Protein AF-A0A8H5JC37-F1 (afdb_monomer_lite)

Structure (mmCIF, N/CA/C/O backbone):
data_AF-A0A8H5JC37-F1
#
_entry.id   AF-A0A8H5JC37-F1
#
loop_
_atom_site.group_PDB
_atom_site.id
_atom_site.type_symbol
_atom_site.label_atom_id
_atom_site.label_alt_id
_atom_site.label_comp_id
_atom_site.label_asym_id
_atom_site.label_entity_id
_atom_site.label_seq_id
_atom_site.pdbx_PDB_ins_code
_atom_site.Cartn_x
_atom_site.Cartn_y
_atom_site.Cartn_z
_atom_site.occupancy
_atom_site.B_iso_or_equiv
_atom_site.auth_seq_id
_atom_site.auth_comp_id
_atom_site.auth_asym_id
_atom_site.auth_atom_id
_atom_site.pdbx_PDB_model_num
ATOM 1 N N . MET A 1 1 ? -21.789 7.469 37.342 1.00 44.19 1 MET A N 1
ATOM 2 C CA . MET A 1 1 ? -21.157 6.359 36.602 1.00 44.19 1 MET A CA 1
ATOM 3 C C . MET A 1 1 ? -20.707 6.932 35.274 1.00 44.19 1 MET A C 1
ATOM 5 O O . MET A 1 1 ? -21.543 7.525 34.608 1.00 44.19 1 MET A O 1
ATOM 9 N N . SER A 1 2 ? -19.415 6.879 34.954 1.00 54.38 2 SER A N 1
ATOM 10 C CA . SER A 1 2 ? -18.924 7.316 33.643 1.00 54.38 2 SER A CA 1
ATOM 11 C C . SER A 1 2 ? -19.281 6.241 32.624 1.00 54.38 2 SER A C 1
ATOM 13 O O . SER A 1 2 ? -18.960 5.074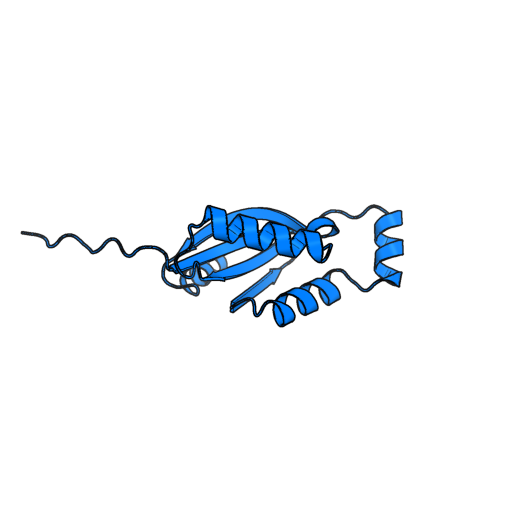 32.846 1.00 54.38 2 SER A O 1
ATOM 15 N N . GLU A 1 3 ? -19.983 6.611 31.556 1.00 62.59 3 GLU A N 1
ATOM 16 C CA . GLU A 1 3 ? -20.218 5.706 30.433 1.00 62.59 3 GLU A CA 1
ATOM 17 C C . GLU A 1 3 ? -18.865 5.270 29.849 1.00 62.59 3 GLU A C 1
ATOM 19 O O . GLU A 1 3 ? -17.956 6.102 29.737 1.00 62.59 3 GLU A O 1
ATOM 24 N N . PRO A 1 4 ? -18.684 3.983 29.509 1.00 56.62 4 PRO A N 1
ATOM 25 C CA . PRO A 1 4 ? -17.484 3.553 28.819 1.00 56.62 4 PRO A CA 1
ATOM 26 C C . PRO A 1 4 ? -17.444 4.263 27.468 1.00 56.62 4 PRO A C 1
ATOM 28 O O . PRO A 1 4 ? -18.359 4.121 26.657 1.00 56.62 4 PRO A O 1
ATOM 31 N N . THR A 1 5 ? -16.388 5.040 27.231 1.00 56.62 5 THR A N 1
ATOM 32 C CA . THR A 1 5 ? -16.124 5.614 25.915 1.00 56.62 5 THR A CA 1
ATOM 33 C C . THR A 1 5 ? -16.106 4.461 24.911 1.00 56.62 5 THR A C 1
ATOM 35 O O . THR A 1 5 ? -15.315 3.532 25.102 1.00 56.62 5 THR A O 1
ATOM 38 N N . PRO A 1 6 ? -16.965 4.468 23.877 1.00 56.03 6 PRO A N 1
ATOM 39 C CA . PRO A 1 6 ? -16.952 3.425 22.869 1.00 56.03 6 PRO A CA 1
ATOM 40 C C . PRO A 1 6 ? -15.550 3.362 22.273 1.00 56.03 6 PRO A C 1
ATOM 42 O O . PRO A 1 6 ? -15.043 4.359 21.754 1.00 56.03 6 PRO A O 1
ATOM 45 N N . ILE A 1 7 ? -14.897 2.209 22.394 1.00 61.91 7 ILE A N 1
ATOM 46 C CA . ILE A 1 7 ? -13.647 1.962 21.686 1.00 61.91 7 ILE A CA 1
ATOM 47 C C . ILE A 1 7 ? -14.055 1.773 20.229 1.00 61.91 7 ILE A C 1
ATOM 49 O O . ILE A 1 7 ? -14.495 0.698 19.834 1.00 61.91 7 ILE A O 1
ATOM 53 N N . THR A 1 8 ? -14.009 2.851 19.451 1.00 75.06 8 THR A N 1
ATOM 54 C CA . THR A 1 8 ? -14.283 2.783 18.018 1.00 75.06 8 THR A CA 1
ATOM 55 C C . THR A 1 8 ? -13.186 1.951 17.366 1.00 75.06 8 THR A C 1
ATOM 57 O O . THR A 1 8 ? -12.008 2.307 17.441 1.00 75.06 8 THR A O 1
ATOM 60 N N . GLU A 1 9 ? -13.558 0.840 16.736 1.00 82.56 9 GLU A N 1
ATOM 61 C CA . GLU A 1 9 ? -12.612 0.049 15.954 1.00 82.56 9 GLU A CA 1
ATOM 62 C C . GLU A 1 9 ? -12.082 0.875 14.768 1.00 82.56 9 GLU A C 1
ATOM 64 O O . GLU A 1 9 ? -12.829 1.661 14.168 1.00 82.56 9 GLU A O 1
ATOM 69 N N . PRO A 1 10 ? -10.792 0.738 14.416 1.00 87.25 10 PRO A N 1
ATOM 70 C CA . PRO A 1 10 ? -10.244 1.424 13.258 1.00 87.25 10 PRO A CA 1
ATOM 71 C C . PRO A 1 10 ? -10.942 0.948 11.983 1.00 87.25 10 PRO A C 1
ATOM 73 O O . PRO A 1 10 ? -11.244 -0.229 11.817 1.00 87.25 10 PRO A O 1
ATOM 76 N N . THR A 1 11 ? -11.164 1.867 11.049 1.00 90.75 11 THR A N 1
ATOM 77 C CA . THR A 1 11 ? -11.826 1.583 9.765 1.00 90.75 11 THR A CA 1
ATOM 78 C C . THR A 1 11 ? -10.849 1.641 8.591 1.00 90.75 11 THR A C 1
ATOM 80 O O . THR A 1 11 ? -11.148 1.133 7.507 1.00 90.75 11 THR A O 1
ATOM 83 N N . HIS A 1 12 ? -9.668 2.230 8.801 1.00 91.19 12 HIS A N 1
ATOM 84 C CA . HIS A 1 12 ? -8.632 2.442 7.799 1.00 91.19 12 HIS A CA 1
ATOM 85 C C . HIS A 1 12 ? -7.246 2.064 8.326 1.00 91.19 12 HIS A C 1
ATOM 87 O O . HIS A 1 12 ? -6.950 2.170 9.518 1.00 91.19 12 HIS A O 1
ATOM 93 N N . THR A 1 13 ? -6.372 1.703 7.390 1.00 91.69 13 THR A N 1
ATOM 94 C CA . THR A 1 13 ? -4.929 1.592 7.596 1.00 91.69 13 THR A CA 1
ATOM 95 C C . THR A 1 13 ? -4.197 2.579 6.693 1.00 91.69 13 THR A C 1
ATOM 97 O O . THR A 1 13 ? -4.524 2.736 5.512 1.00 91.69 13 THR A O 1
ATOM 100 N N . HIS A 1 14 ? -3.198 3.254 7.250 1.00 91.44 14 HIS A N 1
ATOM 101 C CA . HIS A 1 14 ? -2.203 4.016 6.511 1.00 91.44 14 HIS A CA 1
ATOM 102 C C . HIS A 1 14 ? -0.919 3.213 6.487 1.00 91.44 14 HIS A C 1
ATOM 104 O O . HIS A 1 14 ? -0.362 2.931 7.539 1.00 91.44 14 HIS A O 1
ATOM 110 N N . THR A 1 15 ? -0.419 2.895 5.304 1.00 92.31 15 THR A N 1
ATOM 111 C CA . THR A 1 15 ? 0.862 2.215 5.120 1.00 92.31 15 THR A CA 1
ATOM 112 C C . THR A 1 15 ? 1.890 3.207 4.603 1.00 92.31 15 THR A C 1
ATOM 114 O O . THR A 1 15 ? 1.585 4.023 3.732 1.00 92.31 15 THR A O 1
ATOM 117 N N . ILE A 1 16 ? 3.100 3.150 5.151 1.00 92.31 16 ILE A N 1
ATOM 118 C CA . ILE A 1 16 ? 4.250 3.944 4.728 1.00 92.31 16 ILE A CA 1
ATOM 119 C C . ILE A 1 16 ? 5.252 3.016 4.059 1.00 92.31 16 ILE A C 1
ATOM 121 O O . ILE A 1 16 ? 5.610 1.963 4.591 1.00 92.31 16 ILE A O 1
ATOM 125 N N . TRP A 1 17 ? 5.719 3.440 2.894 1.00 93.31 17 TRP A N 1
ATOM 126 C CA . TRP A 1 17 ? 6.663 2.722 2.060 1.00 93.31 17 TRP A CA 1
ATOM 127 C C . TRP A 1 17 ? 7.839 3.627 1.737 1.00 93.31 17 TRP A C 1
ATOM 129 O O . TRP A 1 17 ? 7.648 4.792 1.398 1.00 93.31 17 TRP A O 1
ATOM 139 N N . ARG A 1 18 ? 9.051 3.083 1.785 1.00 93.00 18 ARG A N 1
ATOM 140 C CA . ARG A 1 18 ? 10.277 3.774 1.407 1.00 93.00 18 ARG A CA 1
ATOM 141 C C . ARG A 1 18 ? 10.696 3.426 -0.005 1.00 93.00 18 ARG A C 1
ATOM 143 O O . ARG A 1 18 ? 10.679 2.259 -0.394 1.00 93.00 18 ARG A O 1
ATOM 150 N N . LYS A 1 19 ? 11.136 4.422 -0.755 1.00 90.75 19 LYS A N 1
ATOM 151 C CA . LYS A 1 19 ? 11.7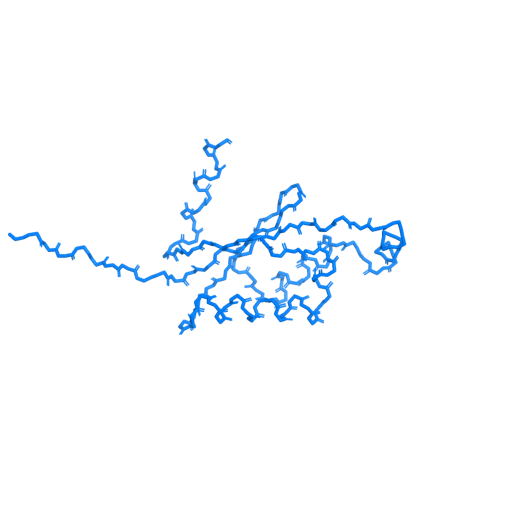30 4.270 -2.069 1.00 90.75 19 LYS A CA 1
ATOM 152 C C . LYS A 1 19 ? 13.037 3.504 -1.919 1.00 90.75 19 LYS A C 1
ATOM 154 O O . LYS A 1 19 ? 13.893 3.849 -1.108 1.00 90.75 19 LYS A O 1
ATOM 159 N N . ARG A 1 20 ? 13.192 2.441 -2.697 1.00 89.19 20 ARG A N 1
ATOM 160 C CA . ARG A 1 20 ? 14.436 1.680 -2.761 1.00 89.19 20 ARG A CA 1
ATOM 161 C C . ARG A 1 20 ? 15.473 2.458 -3.552 1.00 89.19 20 ARG A C 1
ATOM 163 O O . ARG A 1 20 ? 15.177 3.041 -4.599 1.00 89.19 20 ARG A O 1
ATOM 170 N N . GLU A 1 21 ? 16.716 2.395 -3.095 1.00 85.94 21 GLU A N 1
ATOM 171 C CA . GLU A 1 21 ? 17.832 2.818 -3.925 1.00 85.94 21 GLU A CA 1
ATOM 172 C C . GLU A 1 21 ? 18.012 1.838 -5.084 1.00 85.94 21 GLU A C 1
ATOM 174 O O . GLU A 1 21 ? 18.228 0.641 -4.899 1.00 85.94 21 GLU A O 1
ATOM 179 N N . LEU A 1 22 ? 17.907 2.364 -6.302 1.00 82.50 22 LEU A N 1
ATOM 180 C CA . LEU A 1 22 ? 18.102 1.587 -7.517 1.00 82.50 22 LEU A CA 1
ATOM 181 C C . LEU A 1 22 ? 19.578 1.598 -7.920 1.00 82.50 22 LEU A C 1
ATOM 183 O O . LEU A 1 22 ? 20.205 2.659 -8.026 1.00 82.50 22 LEU A O 1
ATOM 187 N N . SER A 1 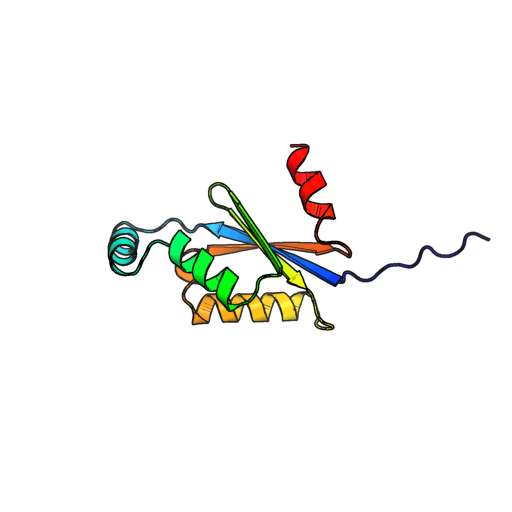23 ? 20.110 0.421 -8.243 1.00 81.06 23 SER A N 1
ATOM 188 C CA . SER A 1 23 ? 21.423 0.284 -8.882 1.00 81.06 23 SER A CA 1
ATOM 189 C C . SER A 1 23 ? 21.462 0.992 -10.246 1.00 81.06 23 SER A C 1
ATOM 191 O O . SER A 1 23 ? 20.426 1.284 -10.849 1.00 81.06 23 SER A O 1
ATOM 193 N N . ARG A 1 24 ? 22.663 1.248 -10.787 1.00 80.88 24 ARG A N 1
ATOM 194 C CA . ARG A 1 24 ? 22.817 1.868 -12.122 1.00 80.88 24 ARG A CA 1
ATOM 195 C C . ARG A 1 24 ? 22.075 1.090 -13.217 1.00 80.88 24 ARG A C 1
ATOM 197 O O . ARG A 1 24 ? 21.408 1.705 -14.045 1.00 80.88 24 ARG A O 1
ATOM 204 N N . THR A 1 25 ? 22.125 -0.240 -13.177 1.00 79.69 25 THR A N 1
ATOM 205 C CA . THR A 1 25 ? 21.429 -1.116 -14.131 1.00 79.69 25 THR A CA 1
ATOM 206 C C . THR A 1 25 ? 19.910 -0.998 -14.002 1.00 79.69 25 THR A C 1
ATOM 208 O O . THR A 1 25 ? 19.216 -0.837 -15.004 1.00 79.69 25 THR A O 1
ATOM 211 N N . GLN A 1 26 ? 19.378 -0.980 -12.775 1.00 75.06 26 GLN A N 1
ATOM 212 C CA . GLN A 1 26 ? 17.942 -0.790 -12.535 1.00 75.06 26 GLN A CA 1
ATOM 213 C C . GLN A 1 26 ? 17.465 0.604 -12.960 1.00 75.06 26 GLN A C 1
ATOM 215 O O . GLN A 1 26 ? 16.399 0.725 -13.558 1.00 75.06 26 GLN A O 1
ATOM 220 N N . LYS A 1 27 ? 18.271 1.650 -12.735 1.00 76.94 27 LYS A N 1
ATOM 221 C CA . LYS A 1 27 ? 17.989 3.010 -13.228 1.00 76.94 27 LYS A CA 1
ATOM 222 C C . LYS A 1 27 ? 17.878 3.053 -14.755 1.00 76.94 27 LYS A C 1
ATOM 224 O O . LYS A 1 27 ? 17.034 3.775 -15.279 1.00 76.94 27 LYS A O 1
ATOM 229 N N . LEU A 1 28 ? 18.694 2.272 -15.468 1.00 74.75 28 LEU A N 1
ATOM 230 C CA . LEU A 1 28 ? 18.622 2.164 -16.927 1.00 74.75 28 LEU A CA 1
ATOM 231 C C . LEU A 1 28 ? 17.327 1.472 -17.384 1.00 74.75 28 LEU A C 1
ATOM 233 O O . LEU A 1 28 ? 16.635 1.984 -18.258 1.00 74.75 28 LEU A O 1
ATOM 237 N N . ILE A 1 29 ? 16.967 0.353 -16.748 1.00 70.25 29 ILE A N 1
ATOM 238 C CA . ILE A 1 29 ? 15.736 -0.404 -17.046 1.00 70.25 29 ILE A CA 1
ATOM 239 C C . ILE A 1 29 ? 14.490 0.459 -16.805 1.00 70.25 29 ILE A C 1
ATOM 241 O O . ILE A 1 29 ? 13.547 0.432 -17.594 1.00 70.25 29 ILE A O 1
ATOM 245 N N . VAL A 1 30 ? 14.501 1.262 -15.741 1.00 67.69 30 VAL A N 1
ATOM 246 C CA . VAL A 1 30 ? 13.430 2.210 -15.412 1.00 67.69 30 VAL A CA 1
ATOM 247 C C . VAL A 1 30 ? 13.233 3.268 -16.495 1.00 67.69 30 VAL A C 1
ATOM 249 O O . VAL A 1 30 ? 12.095 3.565 -16.845 1.00 67.69 30 VAL A O 1
ATOM 252 N N . LYS A 1 31 ? 14.308 3.801 -17.091 1.00 65.00 31 LYS A N 1
ATOM 253 C CA . LYS A 1 31 ? 14.172 4.757 -18.205 1.00 65.00 31 LYS A CA 1
ATOM 254 C C . LYS A 1 31 ? 13.424 4.163 -19.404 1.00 65.00 31 LYS A C 1
ATOM 256 O O . LYS A 1 31 ? 12.744 4.900 -20.104 1.00 65.00 31 LYS A O 1
ATOM 261 N N . VAL A 1 32 ? 13.533 2.852 -19.622 1.00 61.75 32 VAL A N 1
ATOM 262 C CA . VAL A 1 32 ? 12.900 2.146 -20.749 1.00 61.75 32 VAL A CA 1
ATOM 263 C C . VAL A 1 32 ? 11.465 1.704 -20.428 1.00 61.75 32 VAL A C 1
ATOM 265 O O . VAL A 1 32 ? 10.622 1.681 -21.317 1.00 61.75 32 VAL A O 1
ATOM 268 N N . LYS A 1 33 ? 11.165 1.362 -19.166 1.00 64.56 33 LYS A N 1
ATOM 269 C CA . LYS A 1 33 ? 9.867 0.796 -18.732 1.00 64.56 33 LYS A CA 1
ATOM 270 C C . LYS A 1 33 ? 8.915 1.795 -18.048 1.00 64.56 33 LYS A C 1
ATOM 272 O O . LYS A 1 33 ? 7.890 1.372 -17.515 1.00 64.56 33 LYS A O 1
ATOM 277 N N . GLY A 1 34 ? 9.248 3.085 -18.048 1.00 65.75 34 GLY A N 1
ATOM 278 C CA . GLY A 1 34 ? 8.512 4.132 -17.332 1.00 65.75 34 GLY A CA 1
ATOM 279 C C . GLY A 1 34 ? 9.065 4.386 -15.927 1.00 65.75 34 GLY A C 1
ATOM 280 O O . GLY A 1 34 ? 9.574 3.480 -15.260 1.00 65.75 34 GLY A O 1
ATOM 281 N N . THR A 1 35 ? 8.988 5.641 -15.474 1.00 75.19 35 THR A N 1
ATOM 282 C CA . THR A 1 35 ? 9.551 6.043 -14.178 1.00 75.19 35 THR A CA 1
ATOM 283 C C . THR A 1 35 ? 8.769 5.415 -13.018 1.00 75.19 35 THR A C 1
ATOM 285 O O . THR A 1 35 ? 7.567 5.154 -13.167 1.00 75.19 35 THR A O 1
ATOM 288 N N . PRO A 1 36 ? 9.390 5.182 -11.846 1.00 78.25 36 PRO A N 1
ATOM 289 C CA . PRO A 1 36 ? 8.706 4.606 -10.694 1.00 78.25 36 PRO A CA 1
ATOM 290 C C . PRO A 1 36 ? 7.497 5.447 -10.277 1.00 78.25 36 PRO A C 1
ATOM 292 O O . PRO A 1 36 ? 6.490 4.900 -9.842 1.00 78.25 36 PRO A O 1
ATOM 295 N N . GLU A 1 37 ? 7.556 6.764 -10.480 1.00 81.81 37 GLU A N 1
ATOM 296 C CA . GLU A 1 37 ? 6.460 7.698 -10.223 1.00 81.81 37 GLU A CA 1
ATOM 297 C C . GLU A 1 37 ? 5.273 7.442 -11.161 1.00 81.81 37 GLU A C 1
ATOM 299 O O . GLU A 1 37 ? 4.140 7.341 -10.695 1.00 81.81 37 GLU A O 1
ATOM 304 N N . SER A 1 38 ? 5.516 7.253 -12.465 1.00 83.94 38 SER A N 1
ATOM 305 C CA . SER A 1 38 ? 4.446 6.957 -13.431 1.00 83.94 38 SER A CA 1
ATOM 306 C C . SER A 1 38 ? 3.732 5.636 -13.121 1.00 83.94 38 SER A C 1
ATOM 308 O O . SER A 1 38 ? 2.502 5.576 -13.146 1.00 83.94 38 SER A O 1
ATOM 310 N N . LYS A 1 39 ? 4.491 4.601 -12.734 1.00 85.31 39 LYS A N 1
ATOM 311 C CA . LYS A 1 39 ? 3.938 3.314 -12.295 1.00 85.31 39 LYS A CA 1
ATOM 312 C C . LYS A 1 39 ? 3.168 3.430 -10.986 1.00 85.31 39 LYS A C 1
ATOM 314 O O . LYS A 1 39 ? 2.075 2.890 -10.883 1.00 85.31 39 LYS A O 1
ATOM 319 N N . THR A 1 40 ? 3.704 4.176 -10.020 1.00 87.88 40 THR A N 1
ATOM 320 C CA . THR A 1 40 ? 3.037 4.423 -8.731 1.00 87.88 40 THR A CA 1
ATOM 321 C C . THR A 1 40 ? 1.694 5.116 -8.943 1.00 87.88 40 THR A C 1
ATOM 323 O O . THR A 1 40 ? 0.689 4.683 -8.385 1.00 87.88 40 THR A O 1
ATOM 326 N N . ASN A 1 41 ? 1.646 6.133 -9.807 1.00 86.62 41 ASN A N 1
ATOM 327 C CA . ASN A 1 41 ? 0.398 6.814 -10.141 1.00 86.62 41 ASN A CA 1
ATOM 328 C C . ASN A 1 41 ? -0.609 5.868 -10.824 1.00 86.62 41 ASN A C 1
ATOM 330 O O . ASN A 1 41 ? -1.780 5.835 -10.453 1.00 86.62 41 ASN A O 1
ATOM 334 N N . GLY A 1 42 ? -0.146 5.044 -11.772 1.00 89.31 42 GLY A N 1
ATOM 335 C CA . GLY A 1 42 ? -0.977 4.022 -12.417 1.00 89.31 42 GLY A CA 1
ATOM 336 C C . GLY A 1 42 ? -1.562 3.012 -11.424 1.00 89.31 42 GLY A C 1
ATOM 337 O O . GLY A 1 42 ? -2.764 2.756 -11.454 1.00 89.31 42 GLY A O 1
ATOM 338 N N . PHE A 1 43 ? -0.737 2.508 -10.502 1.00 90.69 43 PHE A N 1
ATOM 339 C CA . PHE A 1 43 ? -1.144 1.593 -9.433 1.00 90.69 43 PHE A CA 1
ATOM 340 C C . PHE A 1 43 ? -2.238 2.206 -8.546 1.00 90.69 43 PHE A C 1
ATOM 342 O O . PHE A 1 43 ? -3.279 1.591 -8.314 1.00 90.69 43 PHE A O 1
ATOM 349 N N . ILE A 1 44 ? -2.035 3.448 -8.094 1.00 89.12 44 ILE A N 1
ATOM 350 C CA . ILE A 1 44 ? -2.976 4.182 -7.235 1.00 89.12 44 ILE A CA 1
ATOM 351 C C . ILE A 1 44 ? -4.340 4.343 -7.912 1.00 89.12 44 ILE A C 1
ATOM 353 O O . ILE A 1 44 ? -5.370 4.074 -7.288 1.00 89.12 44 ILE A O 1
ATOM 357 N N . ILE A 1 45 ? -4.345 4.761 -9.183 1.00 88.31 45 ILE A N 1
ATOM 358 C CA . ILE A 1 45 ? -5.571 4.949 -9.968 1.00 88.31 45 ILE A CA 1
ATOM 359 C C . ILE A 1 45 ? -6.282 3.607 -10.167 1.00 88.31 45 ILE A C 1
ATOM 361 O O . ILE A 1 45 ? -7.487 3.506 -9.928 1.00 88.31 45 ILE A O 1
ATOM 365 N N . LYS A 1 46 ? -5.541 2.567 -10.566 1.00 90.25 46 LYS A N 1
ATOM 366 C CA . LYS A 1 46 ? -6.084 1.236 -10.859 1.00 90.25 46 LYS A CA 1
ATOM 367 C C . LYS A 1 46 ? -6.741 0.597 -9.635 1.00 90.25 46 LYS A C 1
ATOM 369 O O . LYS A 1 46 ? -7.866 0.111 -9.735 1.00 90.25 46 LYS A O 1
ATOM 374 N N . HIS A 1 47 ? -6.075 0.647 -8.482 1.00 88.19 47 HIS A N 1
ATOM 375 C CA . HIS A 1 47 ? -6.566 0.042 -7.236 1.00 88.19 47 HIS A CA 1
ATOM 376 C C . HIS A 1 47 ? -7.467 0.959 -6.417 1.00 88.19 47 HIS A C 1
ATOM 378 O O . HIS A 1 47 ? -7.887 0.589 -5.321 1.00 88.19 47 HIS A O 1
ATOM 384 N N . LYS A 1 48 ? -7.799 2.143 -6.955 1.00 83.69 48 LYS A N 1
ATOM 385 C CA . LYS A 1 48 ? -8.657 3.145 -6.309 1.00 83.69 48 LYS A CA 1
ATOM 386 C C . LYS A 1 48 ? -8.221 3.398 -4.865 1.00 83.69 48 LYS A C 1
ATOM 388 O O . LYS A 1 48 ? -9.051 3.396 -3.953 1.00 83.69 48 LYS A O 1
ATOM 393 N N . ILE A 1 49 ? -6.911 3.559 -4.656 1.00 85.25 49 ILE A N 1
ATOM 394 C CA . ILE A 1 49 ? -6.366 3.808 -3.322 1.00 85.25 49 ILE A CA 1
ATOM 395 C C . ILE A 1 49 ? -7.003 5.093 -2.797 1.00 85.25 49 ILE A C 1
ATOM 397 O O . ILE A 1 49 ? -6.843 6.159 -3.392 1.00 85.25 49 ILE A O 1
ATOM 401 N N . TYR A 1 50 ? -7.747 4.959 -1.696 1.00 74.88 50 TYR A N 1
ATOM 402 C CA . TYR A 1 50 ? -8.651 5.989 -1.186 1.00 74.88 50 TYR A CA 1
ATOM 403 C C . TYR A 1 50 ? -7.930 7.312 -0.951 1.00 74.88 50 TYR A C 1
ATOM 405 O O . TYR A 1 50 ? -8.429 8.383 -1.293 1.00 74.88 50 TYR A O 1
ATOM 413 N N . TRP A 1 51 ? -6.724 7.226 -0.393 1.00 82.69 51 TRP A N 1
ATOM 414 C CA . TRP A 1 51 ? -5.880 8.388 -0.214 1.00 82.69 51 TRP A CA 1
ATOM 415 C C . TRP A 1 51 ? -4.415 8.018 -0.312 1.00 82.69 51 TRP A C 1
ATOM 417 O O . TRP A 1 51 ? -3.982 6.989 0.203 1.00 82.69 51 TRP A O 1
ATOM 427 N N . ASN A 1 52 ? -3.638 8.867 -0.963 1.00 85.44 52 ASN A N 1
ATOM 428 C CA . ASN A 1 52 ? -2.216 8.661 -1.143 1.00 85.44 52 ASN A CA 1
ATOM 429 C C . ASN A 1 52 ? -1.489 9.992 -1.008 1.00 85.44 52 ASN A C 1
ATOM 431 O O . ASN A 1 52 ? -2.056 11.049 -1.281 1.00 85.44 52 ASN A O 1
ATOM 435 N N . ARG A 1 53 ? -0.238 9.931 -0.571 1.00 85.31 53 ARG A N 1
ATOM 436 C CA . ARG A 1 53 ? 0.651 11.086 -0.571 1.00 85.31 53 ARG A CA 1
ATOM 437 C C . ARG A 1 53 ? 2.076 10.589 -0.753 1.00 85.31 53 ARG A C 1
ATOM 439 O O . ARG A 1 53 ? 2.464 9.598 -0.142 1.00 85.31 53 ARG A O 1
ATOM 446 N N . GLN A 1 54 ? 2.834 11.269 -1.598 1.00 83.75 54 GLN A N 1
ATOM 447 C CA . GLN A 1 54 ? 4.241 10.978 -1.840 1.00 83.75 54 GLN A CA 1
ATOM 448 C C . GLN A 1 54 ? 5.071 12.198 -1.443 1.00 83.75 54 GLN A C 1
ATOM 450 O O . GLN A 1 54 ? 4.695 13.326 -1.763 1.00 83.75 54 GLN A O 1
ATOM 455 N N . TRP A 1 55 ? 6.175 11.979 -0.737 1.00 85.19 55 TRP A N 1
ATOM 456 C CA . TRP A 1 55 ? 7.138 13.019 -0.377 1.00 85.19 55 TRP A CA 1
ATOM 457 C C . TRP A 1 55 ? 8.531 12.408 -0.283 1.00 85.19 55 TRP A C 1
ATOM 459 O O . TRP A 1 55 ? 8.679 11.319 0.259 1.00 85.19 55 TRP A O 1
ATOM 469 N N . ASP A 1 56 ? 9.536 13.086 -0.835 1.00 83.44 56 ASP A N 1
ATOM 470 C CA . ASP A 1 56 ? 10.929 12.625 -0.878 1.00 83.44 56 ASP A CA 1
ATOM 471 C C . ASP A 1 56 ? 11.075 11.154 -1.326 1.00 83.44 56 ASP A C 1
ATOM 473 O O . ASP A 1 56 ? 10.813 10.801 -2.483 1.00 83.44 56 ASP A O 1
ATOM 477 N N . ASP A 1 57 ? 11.494 10.288 -0.402 1.00 87.44 57 ASP A N 1
ATOM 478 C CA . ASP A 1 57 ? 11.667 8.851 -0.557 1.00 87.44 57 ASP A CA 1
ATOM 479 C C . ASP A 1 57 ? 10.530 8.046 0.089 1.00 87.44 57 ASP A C 1
ATOM 481 O O . ASP A 1 57 ? 10.693 6.851 0.305 1.00 87.44 57 ASP A O 1
ATOM 485 N N . LYS A 1 58 ? 9.376 8.650 0.382 1.00 90.62 58 LYS A N 1
ATOM 486 C CA . LYS A 1 58 ? 8.239 7.994 1.037 1.00 90.62 58 LYS A CA 1
ATOM 487 C C . LYS A 1 58 ? 6.956 8.055 0.223 1.00 90.62 58 LYS A C 1
ATOM 489 O O . LYS A 1 58 ? 6.633 9.047 -0.430 1.00 90.62 58 LYS A O 1
ATOM 494 N N . LEU A 1 59 ? 6.203 6.967 0.306 1.00 91.12 59 LEU A N 1
ATOM 495 C CA . LEU A 1 59 ? 4.867 6.813 -0.244 1.00 91.12 59 LEU A CA 1
ATOM 496 C C . LEU A 1 59 ? 3.938 6.356 0.873 1.00 91.12 59 LEU A C 1
ATOM 498 O O . LEU A 1 59 ? 4.151 5.307 1.477 1.00 91.12 59 LEU A O 1
ATOM 502 N N . ARG A 1 60 ? 2.883 7.127 1.114 1.00 91.44 60 ARG A N 1
ATOM 503 C CA . ARG A 1 60 ? 1.785 6.746 1.992 1.00 91.44 60 ARG A CA 1
ATOM 504 C C . ARG A 1 60 ? 0.604 6.282 1.167 1.00 91.44 60 ARG A C 1
ATOM 506 O O . ARG A 1 60 ? 0.147 7.020 0.294 1.00 91.44 60 ARG A O 1
ATOM 513 N N . LEU A 1 61 ? 0.065 5.115 1.501 1.00 92.12 61 LEU A N 1
ATOM 514 C CA . LEU A 1 61 ? -1.178 4.599 0.936 1.00 92.12 61 LEU A CA 1
ATOM 515 C C . LEU A 1 61 ? -2.181 4.359 2.056 1.00 92.12 61 LEU A C 1
ATOM 517 O O . LEU A 1 61 ? -1.871 3.717 3.055 1.00 92.12 61 LEU A O 1
ATOM 521 N N . THR A 1 62 ? -3.385 4.883 1.881 1.00 91.25 62 THR A N 1
ATOM 522 C CA . THR A 1 62 ? -4.488 4.743 2.828 1.00 91.25 62 THR A CA 1
ATOM 523 C C . THR A 1 62 ? -5.543 3.849 2.222 1.00 91.25 62 THR A C 1
ATOM 525 O O . THR A 1 62 ? -6.041 4.125 1.126 1.00 91.25 62 THR A O 1
ATOM 528 N N . MET A 1 63 ? -5.897 2.797 2.948 1.00 90.62 63 MET A N 1
ATOM 529 C CA . MET A 1 63 ? -6.877 1.818 2.512 1.00 90.62 63 MET A CA 1
ATOM 530 C C . MET A 1 63 ? -7.902 1.556 3.612 1.00 90.62 63 MET A C 1
ATOM 532 O O . MET A 1 63 ? -7.533 1.477 4.784 1.00 90.62 63 MET A O 1
ATOM 536 N N . PRO A 1 64 ? -9.187 1.417 3.262 1.00 90.88 64 PRO A N 1
ATOM 537 C CA . PRO A 1 64 ? -10.186 0.932 4.204 1.00 90.88 64 PRO A CA 1
ATOM 538 C C . PRO A 1 64 ? -9.938 -0.549 4.525 1.00 90.88 64 PRO A C 1
ATOM 540 O O . PRO A 1 64 ? -9.580 -1.316 3.631 1.00 90.88 64 PRO A O 1
ATOM 543 N N . LEU A 1 65 ? -10.203 -0.957 5.768 1.00 90.44 65 LEU A N 1
ATOM 544 C CA . LEU A 1 65 ? -10.108 -2.359 6.194 1.00 90.44 65 LEU A CA 1
ATOM 545 C C . LEU A 1 65 ? -11.229 -3.222 5.593 1.00 90.44 65 LEU A C 1
ATOM 547 O O . LEU A 1 65 ? -11.045 -4.408 5.358 1.00 90.44 65 LEU A O 1
ATOM 551 N N . LYS A 1 66 ? -12.400 -2.633 5.301 1.00 87.44 66 LYS A N 1
ATOM 552 C CA . LYS A 1 66 ? -13.553 -3.321 4.673 1.00 87.44 66 LYS A CA 1
ATOM 553 C C . LYS A 1 66 ? -13.952 -4.634 5.376 1.00 87.44 66 LYS A C 1
ATOM 555 O O . LYS A 1 66 ? -14.328 -5.597 4.713 1.00 87.44 66 LYS A O 1
ATOM 560 N N . GLY A 1 67 ? -13.867 -4.669 6.706 1.00 86.06 67 GLY A N 1
ATOM 561 C CA . GLY A 1 67 ? -14.176 -5.858 7.510 1.00 86.06 67 GLY A CA 1
ATOM 562 C C . GLY A 1 67 ? -13.072 -6.922 7.546 1.00 86.06 67 GLY A C 1
ATOM 563 O O . GLY A 1 67 ? -13.293 -7.973 8.137 1.00 86.06 67 GLY A O 1
ATOM 564 N N . LYS A 1 68 ? -11.908 -6.667 6.936 1.00 89.94 68 LYS A N 1
ATOM 565 C CA . LYS A 1 68 ? -10.696 -7.490 7.061 1.00 89.94 68 LYS A CA 1
ATOM 566 C C . LYS A 1 68 ? -9.852 -7.051 8.249 1.00 89.94 68 LYS A C 1
ATOM 568 O O . LYS A 1 68 ? -9.957 -5.906 8.700 1.00 89.94 68 LYS A O 1
ATOM 573 N N . SER A 1 69 ? -8.958 -7.927 8.703 1.00 91.00 69 SER A N 1
ATOM 574 C CA . SER A 1 69 ? -7.952 -7.524 9.684 1.00 91.00 69 SER A CA 1
ATOM 575 C C . SER A 1 69 ? -6.937 -6.536 9.072 1.00 91.00 69 SER A C 1
ATOM 577 O O . SER A 1 69 ? -6.757 -6.471 7.844 1.00 91.00 69 SER A O 1
ATOM 579 N N . PRO A 1 70 ? -6.241 -5.748 9.907 1.00 89.19 70 PRO A N 1
ATOM 580 C CA . PRO A 1 70 ? -5.105 -4.941 9.471 1.00 89.19 70 PRO A CA 1
ATOM 581 C C . PRO A 1 70 ? -4.026 -5.736 8.728 1.00 89.19 70 PRO A C 1
ATOM 583 O O . PRO A 1 70 ? -3.515 -5.277 7.709 1.00 89.19 70 PRO A O 1
ATOM 586 N N . GLU A 1 71 ? -3.689 -6.924 9.224 1.00 91.88 71 GLU A N 1
ATOM 587 C CA . GLU A 1 71 ? -2.673 -7.816 8.663 1.00 91.88 71 GLU A CA 1
ATOM 588 C C . GLU A 1 71 ? -3.102 -8.352 7.298 1.00 91.88 71 GLU A C 1
ATOM 590 O O . GLU A 1 71 ? -2.305 -8.337 6.364 1.00 91.88 71 GLU A O 1
ATOM 595 N N . GLU A 1 72 ? -4.367 -8.760 7.158 1.00 94.12 72 GLU A N 1
ATOM 596 C CA . GLU A 1 72 ? -4.940 -9.177 5.875 1.00 94.12 72 GLU A CA 1
ATOM 597 C C . GLU A 1 72 ? -4.916 -8.033 4.858 1.00 94.12 72 GLU A C 1
ATOM 599 O O . GLU A 1 72 ? -4.486 -8.214 3.720 1.00 94.12 72 GLU A O 1
ATOM 604 N N . THR A 1 73 ? -5.307 -6.826 5.275 1.00 91.94 73 THR A N 1
ATOM 605 C CA . THR A 1 73 ? -5.296 -5.644 4.399 1.00 91.94 73 THR A CA 1
ATOM 606 C C . THR A 1 73 ? -3.875 -5.293 3.944 1.00 91.94 73 THR A C 1
ATOM 608 O O . THR A 1 73 ? -3.666 -4.924 2.785 1.00 91.94 73 THR A O 1
ATOM 611 N N . LEU A 1 74 ? -2.884 -5.420 4.835 1.00 92.50 74 LEU A N 1
ATOM 612 C CA . LEU A 1 74 ? -1.476 -5.210 4.502 1.00 92.50 74 LEU A CA 1
ATOM 613 C C . LEU A 1 74 ? -0.944 -6.298 3.559 1.00 92.50 74 LEU A C 1
ATOM 615 O O . LEU A 1 74 ? -0.229 -5.977 2.609 1.00 92.50 74 LEU A O 1
ATOM 619 N N . ALA A 1 75 ? -1.288 -7.563 3.807 1.00 93.62 75 ALA A N 1
ATOM 620 C CA . ALA A 1 75 ? -0.882 -8.687 2.970 1.00 93.62 75 ALA A CA 1
ATOM 621 C C . ALA A 1 75 ? -1.439 -8.553 1.546 1.00 93.62 75 ALA A C 1
ATOM 623 O O . ALA A 1 75 ? -0.680 -8.680 0.585 1.00 93.62 75 ALA A O 1
ATOM 624 N N . ASP A 1 76 ? -2.720 -8.199 1.411 1.00 93.19 76 ASP A N 1
ATOM 625 C CA . ASP A 1 76 ? -3.364 -7.936 0.121 1.00 93.19 76 ASP A CA 1
ATOM 626 C C . ASP A 1 76 ? -2.660 -6.807 -0.640 1.00 93.19 76 ASP A C 1
ATOM 628 O O . ASP A 1 76 ? -2.337 -6.946 -1.820 1.00 93.19 76 ASP A O 1
ATOM 632 N N . LEU A 1 77 ? -2.383 -5.684 0.033 1.00 92.38 77 LEU A N 1
ATOM 633 C CA . LEU A 1 77 ? -1.666 -4.568 -0.583 1.00 92.38 77 LEU A CA 1
ATOM 634 C C . LEU A 1 77 ? -0.249 -4.979 -1.009 1.00 92.38 77 LEU A C 1
ATOM 636 O O . LEU A 1 77 ? 0.201 -4.608 -2.093 1.00 92.38 77 LEU A O 1
ATOM 640 N N . GLY A 1 78 ? 0.447 -5.752 -0.175 1.00 92.31 78 GLY A N 1
ATOM 641 C CA . GLY A 1 78 ? 1.765 -6.295 -0.488 1.00 92.31 78 GLY A CA 1
ATOM 642 C C . GLY A 1 78 ? 1.750 -7.192 -1.727 1.00 92.31 78 GLY A C 1
ATOM 643 O O . GLY A 1 78 ? 2.607 -7.028 -2.595 1.00 92.31 78 GLY A O 1
ATOM 644 N N . ALA A 1 79 ? 0.757 -8.077 -1.847 1.00 94.31 79 ALA A N 1
ATOM 645 C CA . ALA A 1 79 ? 0.576 -8.938 -3.014 1.00 94.31 79 ALA A CA 1
ATOM 646 C C . ALA A 1 79 ? 0.319 -8.117 -4.287 1.00 94.31 79 ALA A C 1
ATOM 648 O O . ALA A 1 79 ? 1.014 -8.296 -5.285 1.00 94.31 79 ALA A O 1
ATOM 649 N N . LEU A 1 80 ? -0.577 -7.124 -4.226 1.00 93.31 80 LEU A N 1
ATOM 650 C CA . LEU A 1 80 ? -0.831 -6.213 -5.349 1.00 93.31 80 LEU A CA 1
ATOM 651 C C . LEU 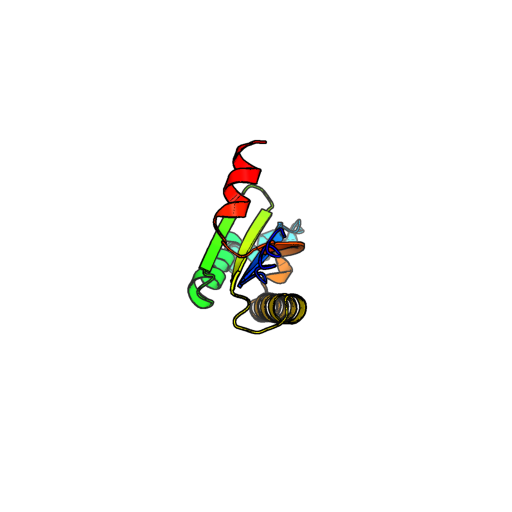A 1 80 ? 0.434 -5.462 -5.782 1.00 93.31 80 LEU A C 1
ATOM 653 O O . LEU A 1 80 ? 0.682 -5.280 -6.975 1.00 93.31 80 LEU A O 1
ATOM 657 N N . MET A 1 81 ? 1.247 -5.016 -4.820 1.00 91.56 81 MET A N 1
ATOM 658 C CA . MET A 1 81 ? 2.517 -4.369 -5.127 1.00 91.56 81 MET A CA 1
ATOM 659 C C . MET A 1 81 ? 3.500 -5.311 -5.822 1.00 91.56 81 MET A C 1
ATOM 661 O O . MET A 1 81 ? 4.211 -4.865 -6.718 1.00 91.56 81 MET A O 1
ATOM 665 N N . GLN A 1 82 ? 3.558 -6.583 -5.434 1.00 91.69 82 GLN A N 1
ATOM 666 C CA . GLN A 1 82 ? 4.435 -7.568 -6.071 1.00 91.69 82 GLN A CA 1
ATOM 667 C C . GLN A 1 82 ? 3.971 -7.908 -7.489 1.00 91.69 82 GLN A C 1
ATOM 669 O O . GLN A 1 82 ? 4.776 -7.858 -8.419 1.00 91.69 82 GLN A O 1
ATOM 674 N N . ASP A 1 83 ? 2.675 -8.163 -7.677 1.00 91.38 83 ASP A N 1
ATOM 675 C CA . ASP A 1 83 ? 2.098 -8.522 -8.979 1.00 91.38 83 ASP A CA 1
ATOM 676 C C . ASP A 1 83 ? 2.326 -7.434 -10.040 1.00 91.38 83 ASP A C 1
ATOM 678 O O . ASP A 1 83 ? 2.525 -7.723 -11.221 1.00 91.38 83 ASP A O 1
ATOM 682 N N . GLU A 1 84 ? 2.352 -6.164 -9.625 1.00 89.75 84 GLU A N 1
ATOM 683 C CA . GLU A 1 84 ? 2.611 -5.024 -10.513 1.00 89.75 84 GLU A CA 1
ATOM 684 C C . GLU A 1 84 ? 4.080 -4.567 -10.528 1.00 89.75 84 GLU A C 1
ATOM 686 O O . GLU A 1 84 ? 4.440 -3.594 -11.203 1.00 89.75 84 GLU A O 1
ATOM 691 N N . GLY A 1 85 ? 4.956 -5.280 -9.813 1.00 87.56 85 GLY A N 1
ATOM 692 C CA . GLY A 1 85 ? 6.388 -4.995 -9.721 1.00 87.56 85 GLY A CA 1
ATOM 693 C C . GLY A 1 85 ? 6.715 -3.675 -9.017 1.00 87.56 85 GLY A C 1
ATOM 694 O O . GLY A 1 85 ? 7.760 -3.073 -9.279 1.00 87.56 85 GLY A O 1
ATOM 695 N N . MET A 1 86 ? 5.817 -3.188 -8.160 1.00 88.19 86 MET A N 1
ATOM 696 C CA . MET A 1 86 ? 6.003 -1.995 -7.330 1.00 88.19 86 MET A CA 1
ATOM 697 C C . MET A 1 86 ? 7.001 -2.231 -6.195 1.00 88.19 86 MET A C 1
ATOM 699 O O . MET A 1 86 ? 7.703 -1.303 -5.790 1.00 88.19 86 MET A O 1
ATOM 703 N N . ASP A 1 87 ? 7.112 -3.469 -5.723 1.00 86.75 87 ASP A N 1
ATOM 704 C CA . ASP A 1 87 ? 8.072 -3.925 -4.712 1.00 86.75 87 ASP A CA 1
ATOM 705 C C . ASP A 1 87 ? 9.546 -3.738 -5.136 1.00 86.75 87 ASP A C 1
ATOM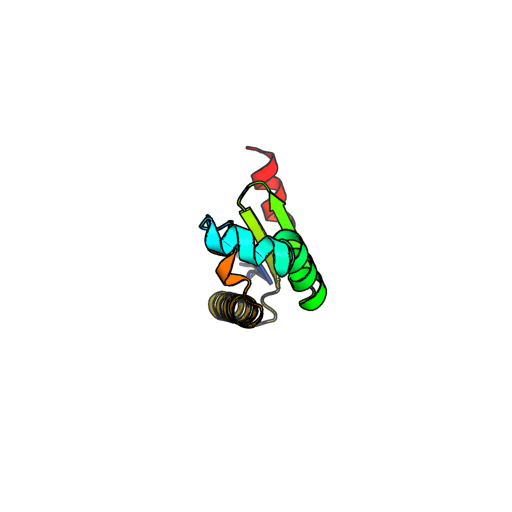 707 O O . ASP A 1 87 ? 10.446 -3.655 -4.294 1.00 86.75 87 ASP A O 1
ATOM 711 N N . GLN A 1 88 ? 9.801 -3.595 -6.442 1.00 86.12 88 GLN A N 1
ATOM 712 C CA . GLN A 1 88 ? 11.106 -3.220 -6.996 1.00 86.12 88 GLN A CA 1
ATOM 713 C C . GLN A 1 88 ? 11.494 -1.773 -6.666 1.00 86.12 88 GLN A C 1
ATOM 715 O O . GLN A 1 88 ? 12.681 -1.445 -6.620 1.00 86.12 88 GLN A O 1
ATOM 720 N N . TYR A 1 89 ? 10.505 -0.906 -6.445 1.00 86.75 89 TYR A N 1
ATOM 721 C CA . TYR A 1 89 ? 10.691 0.528 -6.218 1.00 86.75 89 TYR A CA 1
ATOM 722 C C . TYR A 1 89 ? 10.402 0.938 -4.782 1.00 86.75 89 TYR A C 1
ATOM 724 O O . TYR A 1 89 ? 10.989 1.907 -4.311 1.00 86.75 89 TYR A O 1
ATOM 732 N N . TRP A 1 90 ? 9.534 0.205 -4.091 1.00 91.19 90 TRP A N 1
ATOM 733 C CA . TRP A 1 90 ? 9.071 0.528 -2.751 1.00 91.19 90 TRP A CA 1
ATOM 734 C C . TRP A 1 90 ? 9.342 -0.625 -1.781 1.00 91.19 90 TRP A C 1
ATOM 736 O O . TRP A 1 90 ? 9.368 -1.801 -2.142 1.00 91.19 90 TRP A O 1
ATOM 746 N N . LYS A 1 91 ? 9.589 -0.288 -0.520 1.00 93.12 91 LYS A N 1
ATOM 747 C CA . LYS A 1 91 ? 9.778 -1.228 0.584 1.00 93.12 91 LYS A CA 1
ATOM 748 C C . LYS A 1 91 ? 8.882 -0.799 1.734 1.00 93.12 91 LYS A C 1
ATOM 750 O O . LYS A 1 91 ? 8.938 0.356 2.134 1.00 93.12 91 LYS A O 1
ATOM 755 N N . TYR A 1 92 ? 8.087 -1.719 2.265 1.00 93.00 92 TYR A N 1
ATOM 756 C CA . TYR A 1 92 ? 7.241 -1.442 3.422 1.00 93.00 92 TYR A CA 1
ATOM 757 C C . TYR A 1 92 ? 8.084 -0.973 4.620 1.00 93.00 92 TYR A C 1
ATOM 759 O O . TYR A 1 92 ? 9.111 -1.585 4.926 1.00 93.00 92 TYR A O 1
ATOM 767 N N . GLU A 1 93 ? 7.662 0.113 5.273 1.00 92.75 93 GLU A N 1
ATOM 768 C CA . GLU A 1 93 ? 8.246 0.592 6.531 1.00 92.75 93 GLU A CA 1
ATOM 769 C C . GLU A 1 93 ? 7.340 0.267 7.716 1.00 92.75 93 GLU A C 1
ATOM 771 O O . GLU A 1 93 ? 7.774 -0.383 8.663 1.00 92.75 93 GLU A O 1
ATOM 776 N N . THR A 1 94 ? 6.105 0.771 7.695 1.00 92.94 94 THR A N 1
ATOM 777 C CA . THR A 1 94 ? 5.216 0.745 8.863 1.00 92.94 94 THR A CA 1
ATOM 778 C C . THR A 1 94 ? 3.764 1.027 8.484 1.00 92.94 94 THR A C 1
ATOM 780 O O . THR A 1 94 ? 3.482 1.462 7.363 1.00 92.94 94 THR A O 1
ATOM 783 N N . GLN A 1 95 ? 2.850 0.827 9.436 1.00 92.06 95 GLN A N 1
ATOM 784 C CA . GLN A 1 95 ? 1.446 1.186 9.307 1.00 92.06 95 GLN A CA 1
ATOM 785 C C . GLN A 1 95 ? 0.875 1.842 10.566 1.00 92.06 95 GLN A C 1
ATOM 787 O O . GLN A 1 95 ? 1.367 1.634 11.674 1.00 92.06 95 GLN A O 1
ATOM 792 N N . VAL A 1 96 ? -0.203 2.602 10.384 1.00 90.62 96 VAL A N 1
ATOM 793 C CA . VAL A 1 96 ? -0.994 3.224 11.453 1.00 90.62 96 VAL A CA 1
ATOM 794 C C . VAL A 1 96 ? -2.474 2.978 11.183 1.00 90.62 96 VAL A C 1
ATOM 796 O O . VAL A 1 96 ? -2.945 3.194 10.067 1.00 90.62 96 VAL A O 1
ATOM 799 N N . LEU A 1 97 ? -3.212 2.552 12.207 1.00 91.12 97 LEU A N 1
ATOM 800 C CA . LEU A 1 97 ? -4.650 2.296 12.129 1.00 91.12 97 LEU A CA 1
ATOM 801 C C . LEU A 1 97 ? -5.439 3.507 12.623 1.00 91.12 97 LEU A C 1
ATOM 803 O O . LEU A 1 97 ? -5.053 4.144 13.603 1.00 91.12 97 LEU A O 1
ATOM 807 N N . THR A 1 98 ? -6.542 3.831 11.953 1.00 87.31 98 THR A N 1
ATOM 808 C CA . THR A 1 98 ? -7.391 4.962 12.337 1.00 87.31 98 THR A CA 1
ATOM 809 C C . THR A 1 98 ? -8.852 4.747 11.957 1.00 87.31 98 THR A C 1
ATOM 811 O O . THR A 1 98 ? -9.178 3.993 11.042 1.00 87.31 98 THR A O 1
ATOM 814 N N . ASP A 1 99 ? -9.740 5.433 12.667 1.00 87.31 99 ASP A N 1
ATOM 815 C CA . ASP A 1 99 ? -11.163 5.551 12.364 1.00 87.31 99 ASP A CA 1
ATOM 816 C C . ASP A 1 99 ? -11.460 6.635 11.307 1.00 87.31 99 ASP A C 1
ATOM 818 O O . ASP A 1 99 ? -12.441 6.513 10.576 1.00 87.31 99 ASP A O 1
ATOM 822 N N . ASP A 1 100 ? -10.610 7.666 11.188 1.00 84.75 100 ASP A N 1
ATOM 823 C CA . ASP A 1 100 ? -10.721 8.732 10.181 1.00 84.75 100 ASP A CA 1
ATOM 824 C C . ASP A 1 100 ? -9.377 8.946 9.467 1.00 84.75 100 ASP A C 1
ATOM 826 O O . ASP A 1 100 ? -8.410 9.407 10.087 1.00 84.75 100 ASP A O 1
ATOM 830 N N . PRO A 1 101 ? -9.310 8.707 8.145 1.00 77.19 101 PRO A N 1
ATOM 831 C CA . PRO A 1 101 ? -8.071 8.809 7.389 1.00 77.19 101 PRO A CA 1
ATOM 832 C C . PRO A 1 101 ? -7.429 10.204 7.443 1.00 77.19 101 PRO A C 1
ATOM 834 O O . PRO A 1 101 ? -6.222 10.328 7.260 1.00 77.19 101 PRO A O 1
ATOM 837 N N . ARG A 1 102 ? -8.187 11.271 7.729 1.00 79.62 102 ARG A N 1
ATOM 838 C CA . ARG A 1 102 ? -7.657 12.644 7.795 1.00 79.62 102 ARG A CA 1
ATOM 839 C C . ARG A 1 102 ? -6.921 12.956 9.099 1.00 79.62 102 ARG A C 1
ATOM 841 O O . ARG A 1 102 ? -6.202 13.955 9.159 1.00 79.62 102 ARG A O 1
ATOM 848 N N . LYS A 1 103 ? -7.069 12.137 10.147 1.00 76.44 103 LYS A N 1
ATOM 849 C CA . LYS A 1 103 ? -6.455 12.398 11.463 1.00 76.44 103 LYS A CA 1
ATOM 850 C C . LYS A 1 103 ? -4.929 12.320 11.435 1.00 76.44 103 LYS A C 1
ATOM 852 O O . LYS A 1 103 ? -4.278 13.076 12.151 1.00 76.44 103 LYS A O 1
ATOM 857 N N . VAL A 1 104 ? -4.355 11.473 10.580 1.00 70.06 104 VAL A N 1
ATOM 858 C CA . VAL A 1 104 ? -2.896 11.286 10.493 1.00 70.06 104 VAL A CA 1
ATOM 859 C C . VAL A 1 104 ? -2.197 12.479 9.826 1.00 70.06 104 VAL A C 1
ATOM 861 O O . VAL A 1 104 ? -1.090 12.837 10.219 1.00 70.06 104 VAL A O 1
ATOM 864 N N . GLU A 1 105 ? -2.847 13.182 8.891 1.00 61.78 105 GLU A N 1
ATOM 865 C CA . GLU A 1 105 ? -2.235 14.355 8.245 1.00 61.78 105 GLU A CA 1
ATOM 866 C C . GLU A 1 105 ? -2.009 15.539 9.175 1.00 61.78 105 GLU A C 1
ATOM 868 O O . GLU A 1 105 ? -1.022 16.257 9.011 1.00 61.78 105 GLU A O 1
ATOM 873 N N . LYS A 1 106 ? -2.891 15.735 10.159 1.00 56.16 106 LYS A N 1
ATOM 874 C CA . LYS A 1 106 ? -2.738 16.815 11.139 1.00 56.16 106 LYS A CA 1
ATOM 875 C C . LYS A 1 106 ? -1.487 16.638 12.000 1.00 56.16 106 LYS A C 1
ATOM 877 O O . LYS A 1 106 ? -0.925 17.629 12.442 1.00 56.16 106 LYS A O 1
ATOM 882 N N . VAL A 1 107 ? -1.040 15.399 12.218 1.00 54.78 107 VAL A N 1
ATOM 883 C CA . VAL A 1 107 ? 0.147 15.095 13.031 1.00 54.78 107 VAL A CA 1
ATOM 884 C C . VAL A 1 107 ? 1.439 15.360 12.253 1.00 54.78 107 VAL A C 1
ATOM 886 O O . VAL A 1 107 ? 2.412 15.839 12.828 1.00 54.78 107 VAL A O 1
ATOM 889 N N . GLU A 1 108 ? 1.454 15.099 10.943 1.00 53.06 108 GLU A N 1
ATOM 890 C CA . GLU A 1 108 ? 2.643 15.307 10.102 1.00 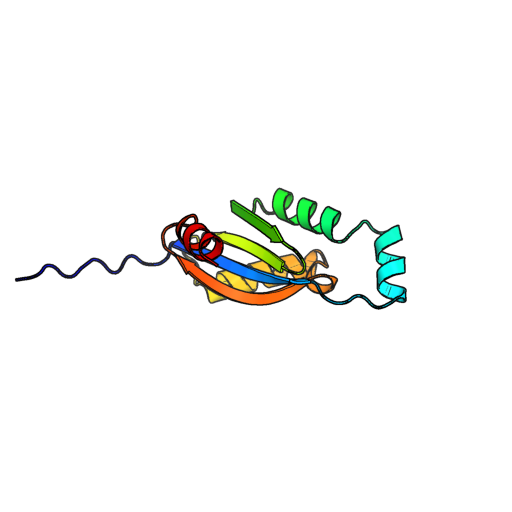53.06 108 GLU A CA 1
ATOM 891 C C . GLU A 1 108 ? 2.879 16.777 9.716 1.00 53.06 108 GLU A C 1
ATOM 893 O O . GLU A 1 108 ? 4.009 17.132 9.409 1.00 53.06 108 GLU A O 1
ATOM 898 N N . GLN A 1 109 ? 1.861 17.647 9.756 1.00 47.84 109 GLN A N 1
ATOM 899 C CA . GLN A 1 109 ? 2.028 19.092 9.502 1.00 47.84 109 GLN A CA 1
ATOM 900 C C . GLN A 1 109 ? 2.607 19.877 10.695 1.00 47.84 109 GLN A C 1
ATOM 902 O O . GLN A 1 109 ? 2.943 21.046 10.541 1.00 47.84 109 GLN A O 1
ATOM 907 N N . ILE A 1 110 ? 2.699 19.261 11.880 1.00 45.84 110 ILE A N 1
ATOM 908 C CA . ILE A 1 110 ? 3.189 19.900 13.119 1.00 45.84 110 ILE A CA 1
ATOM 909 C C . ILE A 1 110 ? 4.692 19.607 13.356 1.00 45.84 110 ILE A C 1
ATOM 911 O O . ILE A 1 110 ? 5.247 20.001 14.378 1.00 45.84 110 ILE A O 1
ATOM 915 N N . LYS A 1 111 ? 5.380 18.940 12.421 1.00 40.88 111 LYS A N 1
ATOM 916 C CA . LYS A 1 111 ? 6.826 18.682 12.499 1.00 40.88 111 LYS A CA 1
ATOM 917 C C . LYS A 1 111 ? 7.633 19.528 11.529 1.00 40.88 111 LYS A C 1
ATOM 919 O O . LYS A 1 111 ? 7.202 19.646 10.364 1.00 40.88 111 LYS A O 1
#

Radius of gyration: 16.42 Å; chains: 1; bounding box: 44×29×57 Å

Sequence (111 aa):
MSEPTPITEPTHTHTIWRKRELSRTQKLIVKVKGTPESKTNGFIIKHKIYWNRQWDDKLRLTMPLKGKSPEETLADLGALMQDEGMDQYWKYETQVLTDDPRKVEKVEQIK

Organism: NCBI:txid751941

pLDDT: mean 81.97, std 13.01, range [40.88, 94.31]

Foldseek 3Di:
DDDPDPPDFFFKKKWKKFFDDDDPVRVVVCVVVDHLVVLVVVLCVVVVQVDWDDDDGMIITMDTCVPPDPVVVVVVVVVSCVVSVNCVTIGTDDMDTHNDPCPVVVVVVVD

Secondary structure (DSSP, 8-state):
-PPPPP-PPP-EEEEEEEEPPPPHHHHHHHHHH--HHHHHHHHHHHTT-SEEEEETTEEEEEEE-TTS-HHHHHHHHHHHHHHTTGGGTEEEEEEEEESSTTHHHHHHTT-